Protein AF-A0A5B9PFH1-F1 (afdb_monomer)

Nearest PDB structures (foldseek):
  4p3g-assembly1_B  TM=4.232E-01  e=9.126E+00  Thermochaetoides thermophila DSM 1495

Secondary structure (DSSP, 8-state):
-----------------------------TTS---HHHHHHS-HHHHT-HHHHHHHHHH-TTTSSHHHHHHHIIIIIHHHHHHHS----

Structure (mmCIF, N/CA/C/O backbone):
data_AF-A0A5B9PFH1-F1
#
_entry.id   AF-A0A5B9PFH1-F1
#
loop_
_atom_site.group_PDB
_atom_site.id
_atom_site.type_symbol
_atom_site.label_atom_id
_atom_site.label_alt_id
_atom_site.label_comp_id
_atom_site.label_asym_id
_atom_site.label_entity_id
_atom_site.label_seq_id
_atom_site.pdbx_PDB_ins_code
_atom_site.Cartn_x
_atom_site.Cartn_y
_atom_site.Cartn_z
_atom_site.occupancy
_atom_site.B_iso_or_equiv
_atom_site.auth_seq_id
_atom_site.auth_comp_id
_atom_site.auth_asym_id
_atom_site.auth_atom_id
_atom_site.pdbx_PDB_model_num
ATOM 1 N N . MET A 1 1 ? 53.161 -45.770 -9.515 1.00 49.88 1 MET A N 1
ATOM 2 C CA . MET A 1 1 ? 52.558 -45.347 -10.801 1.00 49.88 1 MET A CA 1
ATOM 3 C C . MET A 1 1 ? 51.576 -46.446 -11.176 1.00 49.88 1 MET A C 1
ATOM 5 O O . MET A 1 1 ? 52.031 -47.558 -11.343 1.00 49.88 1 MET A O 1
ATOM 9 N N . ARG A 1 2 ? 50.258 -46.284 -11.228 1.00 46.28 2 ARG A N 1
ATOM 10 C CA . ARG A 1 2 ? 49.458 -45.143 -11.668 1.00 46.28 2 ARG A CA 1
ATOM 11 C C . ARG A 1 2 ? 47.983 -45.527 -11.380 1.00 46.28 2 ARG A C 1
ATOM 13 O O . ARG A 1 2 ? 47.578 -46.606 -11.785 1.00 46.28 2 ARG A O 1
ATOM 20 N N . TYR A 1 3 ? 47.251 -44.650 -10.686 1.00 46.47 3 TYR A N 1
ATOM 21 C CA . TYR A 1 3 ? 45.782 -44.620 -10.521 1.00 46.47 3 TYR A CA 1
ATOM 22 C C . TYR A 1 3 ? 45.147 -45.760 -9.680 1.00 46.47 3 TYR A C 1
ATOM 24 O O . TYR A 1 3 ? 44.727 -46.777 -10.207 1.00 46.47 3 TYR A O 1
ATOM 32 N N . LEU A 1 4 ? 45.135 -45.721 -8.338 1.00 49.91 4 LEU A N 1
ATOM 33 C CA . LEU A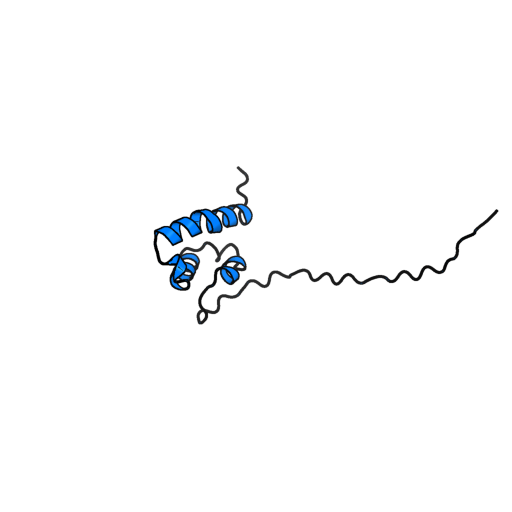 1 4 ? 44.145 -44.994 -7.514 1.00 49.91 4 LEU A CA 1
ATOM 34 C C . LEU A 1 4 ? 43.088 -44.213 -8.312 1.00 49.91 4 LEU A C 1
ATOM 36 O O . LEU A 1 4 ? 43.441 -43.359 -9.114 1.00 49.91 4 LEU A O 1
ATOM 40 N N . ILE A 1 5 ? 41.815 -44.414 -7.959 1.00 54.28 5 ILE A N 1
ATOM 41 C CA . ILE A 1 5 ? 40.633 -43.658 -8.412 1.00 54.28 5 ILE A CA 1
ATOM 42 C C . ILE A 1 5 ? 39.954 -44.264 -9.647 1.00 54.28 5 ILE A C 1
ATOM 44 O O . ILE A 1 5 ? 40.157 -43.869 -10.788 1.00 54.28 5 ILE A O 1
ATOM 48 N N . THR A 1 6 ? 39.028 -45.178 -9.394 1.00 45.47 6 THR A N 1
ATOM 49 C CA . THR A 1 6 ? 37.765 -45.202 -10.147 1.00 45.47 6 THR A CA 1
ATOM 50 C C . THR A 1 6 ? 36.665 -45.595 -9.170 1.00 45.47 6 THR A C 1
ATOM 52 O O . THR A 1 6 ? 35.945 -46.573 -9.331 1.00 45.47 6 THR A O 1
ATOM 55 N N . VAL A 1 7 ? 36.594 -44.821 -8.077 1.00 51.25 7 VAL A N 1
ATOM 56 C CA . VAL A 1 7 ? 35.374 -44.703 -7.280 1.00 51.25 7 VAL A CA 1
ATOM 57 C C . VAL A 1 7 ? 34.324 -44.235 -8.271 1.00 51.25 7 VAL A C 1
ATOM 59 O O . VAL A 1 7 ? 34.399 -43.118 -8.780 1.00 51.25 7 VAL A O 1
ATOM 62 N N . LEU A 1 8 ? 33.431 -45.155 -8.616 1.00 50.09 8 LEU A N 1
ATOM 63 C CA . LEU A 1 8 ? 32.285 -44.953 -9.480 1.00 50.09 8 LEU A CA 1
ATOM 64 C C . LEU A 1 8 ? 31.356 -43.993 -8.730 1.00 50.09 8 LEU A C 1
ATOM 66 O O . LEU A 1 8 ? 30.466 -44.396 -7.987 1.00 50.09 8 LEU A O 1
ATOM 70 N N . ALA A 1 9 ? 31.700 -42.708 -8.813 1.00 52.62 9 ALA A N 1
ATOM 71 C CA . ALA A 1 9 ? 30.994 -41.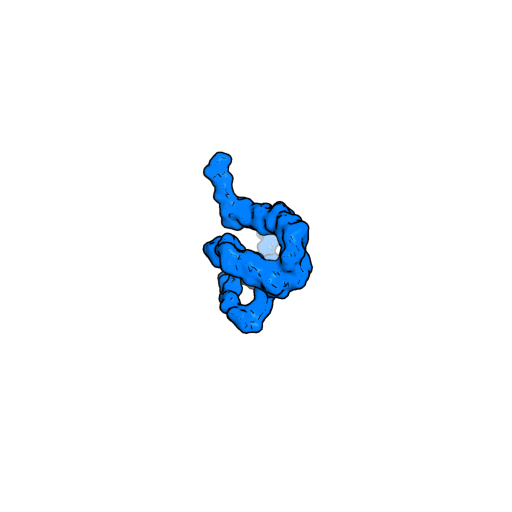606 -8.202 1.00 52.62 9 ALA A CA 1
ATOM 72 C C . ALA A 1 9 ? 29.661 -41.492 -8.929 1.00 52.62 9 ALA A C 1
ATOM 74 O O . ALA A 1 9 ? 29.572 -40.972 -10.039 1.00 52.62 9 ALA A O 1
ATOM 75 N N . ILE A 1 10 ? 28.645 -42.060 -8.289 1.00 58.56 10 ILE A N 1
ATOM 76 C CA . ILE A 1 10 ? 27.235 -41.858 -8.572 1.00 58.56 10 ILE A CA 1
ATOM 77 C C . ILE A 1 10 ? 26.984 -40.360 -8.378 1.00 58.56 10 ILE A C 1
ATOM 79 O O . ILE A 1 10 ? 26.687 -39.892 -7.282 1.00 58.56 10 ILE A O 1
ATOM 83 N N . THR A 1 11 ? 27.185 -39.582 -9.438 1.00 57.75 11 THR A N 1
ATOM 84 C CA . THR A 1 11 ? 26.732 -38.200 -9.524 1.00 57.75 11 THR A CA 1
ATOM 85 C C . THR A 1 11 ? 25.220 -38.241 -9.669 1.00 57.75 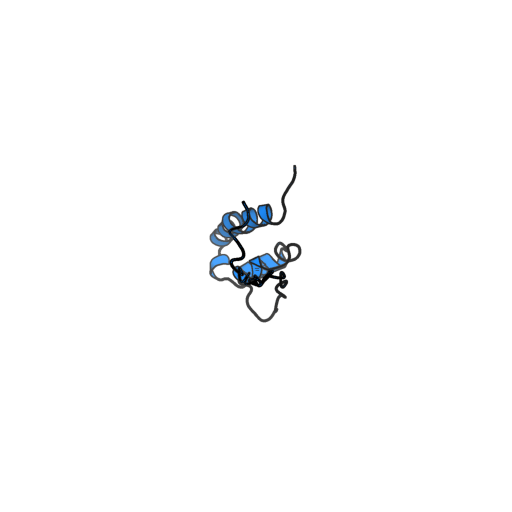11 THR A C 1
ATOM 87 O O . THR A 1 11 ? 24.663 -38.259 -10.764 1.00 57.75 11 THR A O 1
ATOM 90 N N . THR A 1 12 ? 24.543 -38.285 -8.523 1.00 56.25 12 THR A N 1
ATOM 91 C CA . THR A 1 12 ? 23.162 -37.837 -8.385 1.00 56.25 12 THR A CA 1
ATOM 92 C C . THR A 1 12 ? 23.105 -36.395 -8.870 1.00 56.25 12 THR A C 1
ATOM 94 O O . THR A 1 12 ? 23.430 -35.463 -8.136 1.00 56.25 12 THR A O 1
ATOM 97 N N . LEU A 1 13 ? 22.759 -36.226 -10.145 1.00 54.59 13 LEU A N 1
ATOM 98 C CA . LEU A 1 13 ? 22.399 -34.952 -10.737 1.00 54.59 13 LEU A CA 1
ATOM 99 C C . LEU A 1 13 ? 21.055 -34.561 -10.119 1.00 54.59 13 LEU A C 1
ATOM 101 O O . LEU A 1 13 ? 19.987 -34.900 -10.623 1.00 54.59 13 LEU A O 1
ATOM 105 N N . THR A 1 14 ? 21.123 -33.938 -8.946 1.00 57.66 14 THR A N 1
ATOM 106 C CA . THR A 1 14 ? 19.993 -33.317 -8.272 1.00 57.66 14 THR A CA 1
ATOM 107 C C . THR A 1 14 ? 19.458 -32.258 -9.223 1.00 57.66 14 THR A C 1
ATOM 109 O O . THR A 1 14 ? 20.065 -31.205 -9.408 1.00 57.66 1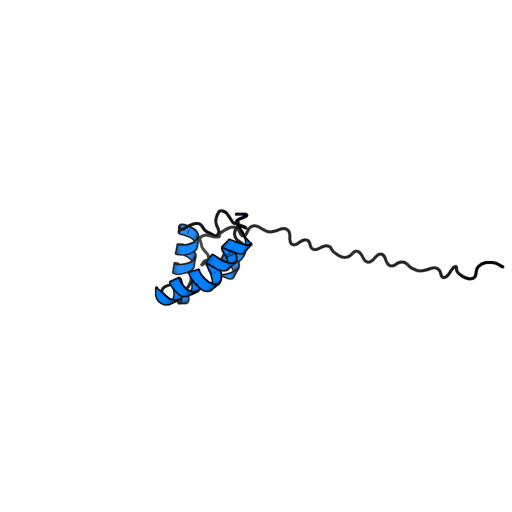4 THR A O 1
ATOM 112 N N . ILE A 1 15 ? 18.334 -32.571 -9.867 1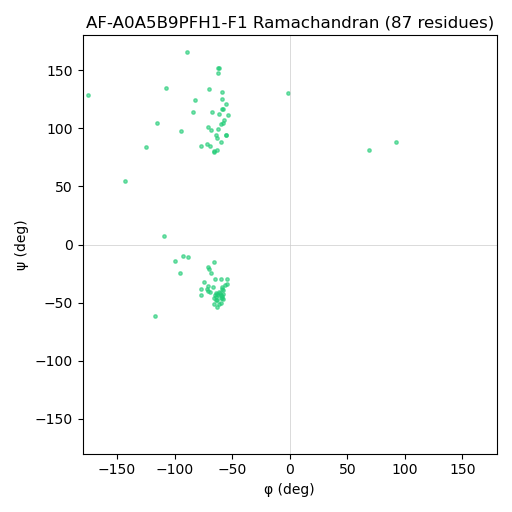.00 60.94 15 ILE A N 1
ATOM 113 C CA . ILE A 1 15 ? 17.504 -31.601 -10.567 1.00 60.94 15 ILE A CA 1
ATOM 114 C C . ILE A 1 15 ? 17.025 -30.662 -9.465 1.00 60.94 15 ILE A C 1
ATOM 116 O O . ILE A 1 15 ? 16.049 -30.940 -8.771 1.00 60.94 15 ILE A O 1
ATOM 120 N N . ALA A 1 16 ? 17.780 -29.590 -9.231 1.00 58.50 16 ALA A N 1
ATOM 121 C CA . ALA A 1 16 ? 17.261 -28.445 -8.522 1.00 58.50 16 ALA A CA 1
ATOM 122 C C . ALA A 1 16 ? 16.050 -28.004 -9.342 1.00 58.50 16 ALA A C 1
ATOM 124 O O . ALA A 1 16 ? 16.196 -27.485 -10.449 1.00 58.50 16 ALA A O 1
ATOM 125 N N . A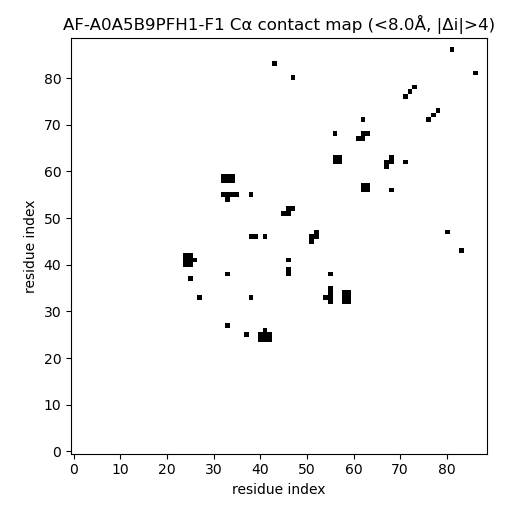LA A 1 17 ? 14.860 -28.318 -8.832 1.00 54.47 17 ALA A N 1
ATOM 126 C CA . ALA A 1 17 ? 13.623 -27.717 -9.270 1.00 54.47 17 ALA A CA 1
ATOM 127 C C . ALA A 1 17 ? 13.816 -26.208 -9.123 1.00 54.47 17 ALA A C 1
ATOM 129 O O . ALA A 1 17 ? 13.668 -25.642 -8.041 1.00 54.47 17 ALA A O 1
ATOM 130 N N . GLY A 1 18 ? 14.225 -25.570 -10.216 1.00 43.69 18 GLY A N 1
ATOM 131 C CA . GLY A 1 18 ? 14.077 -24.147 -10.400 1.00 43.69 18 GLY A CA 1
ATOM 132 C C . GLY A 1 18 ? 12.586 -23.880 -10.476 1.00 43.69 18 GLY A C 1
ATOM 133 O O . GLY A 1 18 ? 12.038 -23.734 -11.562 1.00 43.69 18 GLY A O 1
ATOM 134 N N . CYS A 1 19 ? 11.920 -23.838 -9.321 1.00 53.66 19 CYS A N 1
ATOM 135 C CA . CYS A 1 19 ? 10.744 -23.005 -9.161 1.00 53.66 19 CYS A CA 1
ATOM 136 C C . CYS A 1 19 ? 11.238 -21.572 -9.340 1.00 53.66 19 CYS A C 1
ATOM 138 O O . CYS A 1 19 ? 11.535 -20.878 -8.373 1.00 53.66 19 CYS A O 1
ATOM 140 N N . SER A 1 20 ? 11.390 -21.147 -10.593 1.00 51.53 20 SER A N 1
ATOM 141 C CA . SER A 1 20 ? 11.242 -19.741 -10.909 1.00 51.53 20 SER A CA 1
ATOM 142 C C . SER A 1 20 ? 9.819 -19.396 -10.478 1.00 51.53 20 SER A C 1
ATOM 144 O O . SER A 1 20 ? 8.882 -19.991 -11.018 1.00 51.53 20 SER A O 1
ATOM 146 N N . PRO A 1 21 ? 9.615 -18.500 -9.499 1.00 51.91 21 PRO A N 1
ATOM 147 C CA . PRO A 1 21 ? 8.324 -17.868 -9.352 1.00 51.91 21 PRO A CA 1
ATOM 148 C C . PRO A 1 21 ? 8.160 -17.055 -10.631 1.00 51.91 21 PRO A C 1
ATOM 150 O O . PRO A 1 21 ? 8.714 -15.968 -10.776 1.00 51.91 21 PRO A O 1
ATOM 153 N N . GLN A 1 22 ? 7.499 -17.647 -11.622 1.00 50.78 22 GLN A N 1
ATOM 154 C CA . GLN A 1 22 ? 6.946 -16.880 -12.716 1.00 50.78 22 GLN A CA 1
ATOM 155 C C . GLN A 1 22 ? 6.049 -15.843 -12.037 1.00 50.78 22 GLN A C 1
ATOM 157 O O . GLN A 1 22 ? 5.190 -16.263 -11.256 1.00 50.78 22 GLN A O 1
ATOM 162 N N . PRO A 1 23 ? 6.286 -14.532 -12.221 1.00 49.34 23 PRO A N 1
ATOM 163 C CA . PRO A 1 23 ? 5.431 -13.520 -11.632 1.00 49.34 23 PRO A CA 1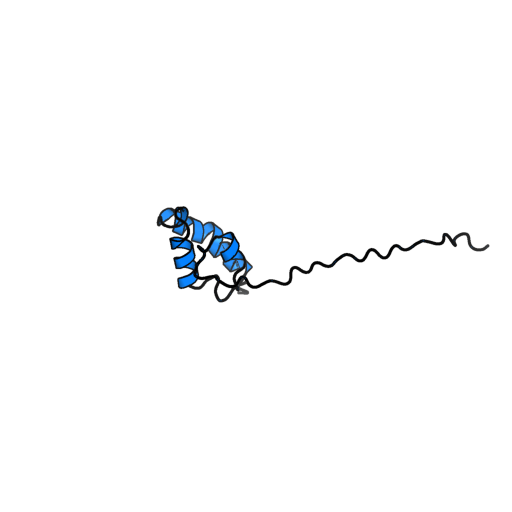
ATOM 164 C C . PRO A 1 23 ? 4.053 -13.726 -12.251 1.00 49.34 23 PRO A C 1
ATOM 166 O O . PRO A 1 23 ? 3.814 -13.391 -13.409 1.00 49.34 23 PRO A O 1
ATOM 169 N N . GLN A 1 24 ? 3.179 -14.403 -11.513 1.00 56.28 24 GLN A N 1
ATOM 170 C CA . GLN A 1 24 ? 1.769 -14.438 -11.830 1.00 56.28 24 GLN A CA 1
ATOM 171 C C . GLN A 1 24 ? 1.308 -13.035 -11.488 1.00 56.28 24 GLN A C 1
ATOM 173 O O . GLN A 1 24 ? 1.223 -12.686 -10.316 1.00 56.28 24 GLN A O 1
ATOM 178 N N . THR A 1 25 ? 1.151 -12.195 -12.507 1.00 57.19 25 THR A N 1
ATOM 179 C CA . THR A 1 25 ? 0.526 -10.890 -12.339 1.00 57.19 25 THR A CA 1
ATOM 180 C C . THR A 1 25 ? -0.820 -11.141 -11.678 1.00 57.19 25 THR A C 1
ATOM 182 O O . THR A 1 25 ? -1.683 -11.790 -12.279 1.00 57.19 25 THR A O 1
ATOM 185 N N . ALA A 1 26 ? -0.965 -10.720 -10.421 1.00 63.94 26 ALA A N 1
ATOM 186 C CA . ALA A 1 26 ? -2.228 -10.847 -9.719 1.00 63.94 26 ALA A CA 1
ATOM 187 C C . ALA A 1 26 ? -3.275 -10.095 -10.546 1.00 63.94 26 ALA A C 1
ATOM 189 O O . ALA A 1 26 ? -3.138 -8.901 -10.807 1.00 63.94 26 ALA A O 1
ATOM 190 N N . THR A 1 27 ? -4.270 -10.823 -11.048 1.00 63.56 27 THR A N 1
ATOM 191 C CA . THR A 1 27 ? -5.399 -10.208 -11.742 1.00 63.56 27 THR A CA 1
ATOM 192 C C . THR A 1 27 ? -6.362 -9.740 -10.668 1.00 63.56 27 THR A C 1
ATOM 194 O O . THR A 1 27 ? -6.759 -10.529 -9.815 1.00 63.56 27 THR A O 1
ATOM 197 N N . ILE A 1 28 ? -6.692 -8.452 -10.692 1.00 65.75 28 ILE A N 1
ATOM 198 C CA . ILE A 1 28 ? -7.670 -7.851 -9.790 1.00 65.75 28 ILE A CA 1
ATOM 199 C C . ILE A 1 28 ? -9.030 -8.522 -10.028 1.00 65.75 28 ILE A C 1
ATOM 201 O O . ILE A 1 28 ? -9.615 -8.360 -11.099 1.00 65.75 28 ILE A O 1
ATOM 205 N N . ASP A 1 29 ? -9.517 -9.277 -9.041 1.00 72.44 29 ASP A N 1
ATOM 206 C CA . ASP A 1 29 ? -10.917 -9.694 -8.984 1.00 72.44 29 ASP A CA 1
ATOM 207 C C . ASP A 1 29 ? -11.721 -8.548 -8.343 1.00 72.44 29 ASP A C 1
ATOM 209 O O . ASP A 1 29 ? -11.481 -8.220 -7.177 1.00 72.44 29 ASP A O 1
ATOM 213 N N . PRO A 1 30 ? -12.628 -7.885 -9.082 1.00 66.62 30 PRO A N 1
ATOM 214 C CA . PRO A 1 30 ? -13.383 -6.748 -8.562 1.00 66.62 30 PRO A CA 1
ATOM 215 C C . PRO A 1 30 ? -14.342 -7.123 -7.421 1.00 66.62 30 PRO A C 1
ATOM 217 O O . PRO A 1 30 ? -14.816 -6.224 -6.724 1.00 66.62 30 PRO A O 1
ATOM 220 N N . ASP A 1 31 ? -14.626 -8.413 -7.217 1.00 74.62 31 ASP A N 1
ATOM 221 C CA . ASP A 1 31 ? -15.533 -8.886 -6.170 1.00 74.62 31 ASP A CA 1
ATOM 222 C C . ASP A 1 31 ? -14.821 -9.152 -4.824 1.00 74.62 31 ASP A C 1
ATOM 224 O O . ASP A 1 31 ? -15.490 -9.312 -3.796 1.00 74.62 31 ASP A O 1
ATOM 228 N N . GLU A 1 32 ? -13.481 -9.154 -4.781 1.00 83.19 32 GLU A N 1
ATOM 229 C CA . GLU A 1 32 ? -12.698 -9.399 -3.561 1.00 83.19 32 GLU A CA 1
ATOM 230 C C . GLU A 1 32 ? -12.02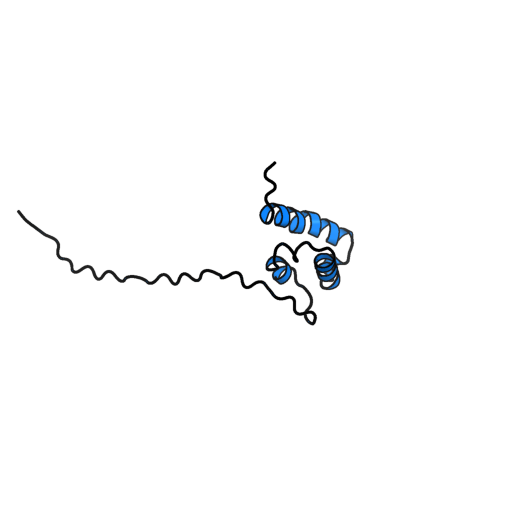8 -8.115 -3.034 1.00 83.19 32 GLU A C 1
ATOM 232 O O . GLU A 1 32 ? -11.435 -7.372 -3.806 1.00 83.19 32 GLU A O 1
ATOM 237 N N . PRO A 1 33 ? -12.066 -7.806 -1.721 1.00 86.94 33 PRO A N 1
ATOM 238 C CA . PRO A 1 33 ? -11.378 -6.633 -1.182 1.00 86.94 33 PRO A CA 1
ATOM 239 C C . PRO A 1 33 ? -9.868 -6.664 -1.455 1.00 86.94 33 PRO A C 1
ATOM 241 O O . PRO A 1 33 ? -9.184 -7.627 -1.108 1.00 86.94 33 PRO A O 1
ATOM 244 N N . LEU A 1 34 ? -9.319 -5.558 -1.968 1.00 91.75 34 LEU A N 1
ATOM 245 C CA . LEU A 1 34 ? -7.880 -5.441 -2.196 1.00 91.75 34 LEU A CA 1
ATOM 246 C C . LEU A 1 34 ? -7.120 -5.417 -0.866 1.00 91.75 34 LEU A C 1
ATOM 248 O O . LEU A 1 34 ? -7.226 -4.471 -0.076 1.00 91.75 34 LEU A O 1
ATOM 252 N N . THR A 1 35 ? -6.326 -6.453 -0.619 1.00 93.44 35 THR A N 1
ATOM 253 C CA . THR A 1 35 ? -5.431 -6.539 0.538 1.00 93.44 35 THR A CA 1
ATOM 254 C C . THR A 1 35 ? -4.064 -5.934 0.226 1.00 93.44 35 THR A C 1
ATOM 256 O O . THR A 1 35 ? -3.714 -5.684 -0.929 1.00 93.44 35 THR A O 1
ATOM 259 N N . VAL A 1 36 ? -3.261 -5.687 1.265 1.00 93.25 36 VAL A N 1
ATOM 260 C CA . VAL A 1 36 ? -1.892 -5.178 1.083 1.00 93.25 36 VAL A CA 1
ATOM 261 C C . VAL A 1 36 ? -1.024 -6.229 0.392 1.00 93.25 36 VAL A C 1
ATOM 263 O O . VAL A 1 36 ? -0.193 -5.878 -0.437 1.00 93.25 36 VAL A O 1
ATOM 266 N N . GLU A 1 37 ? -1.237 -7.505 0.706 1.00 91.88 37 GLU A N 1
ATOM 267 C CA . GLU A 1 37 ? -0.531 -8.635 0.111 1.00 91.88 37 GLU A CA 1
ATOM 268 C C . GLU A 1 37 ? -0.787 -8.692 -1.400 1.00 91.88 37 GLU A C 1
ATOM 270 O O . GLU A 1 37 ? 0.163 -8.640 -2.180 1.00 91.88 37 GLU A O 1
ATOM 275 N N . VAL A 1 38 ? -2.056 -8.655 -1.819 1.00 91.94 38 VAL A N 1
ATOM 276 C CA . VAL A 1 38 ? -2.425 -8.650 -3.244 1.00 91.94 38 VAL A CA 1
ATOM 277 C C . VAL A 1 38 ? -1.905 -7.389 -3.937 1.00 91.94 38 VAL A C 1
ATOM 279 O O . VAL A 1 38 ? -1.307 -7.473 -5.006 1.00 91.94 38 VAL A O 1
ATOM 282 N N . TRP A 1 39 ? -2.025 -6.219 -3.299 1.00 94.44 39 TRP A N 1
ATOM 283 C CA . TRP A 1 39 ? -1.470 -4.966 -3.823 1.00 94.44 39 TRP A CA 1
ATOM 284 C C . TRP A 1 39 ? 0.042 -5.043 -4.088 1.00 94.44 39 TRP A C 1
ATOM 286 O O . TRP A 1 39 ? 0.532 -4.445 -5.047 1.00 94.44 39 TRP A O 1
ATOM 296 N N . THR A 1 40 ? 0.810 -5.777 -3.273 1.00 93.00 40 THR A N 1
ATOM 297 C CA . THR A 1 40 ? 2.255 -5.912 -3.513 1.00 93.00 40 THR A CA 1
ATOM 298 C C . THR A 1 40 ? 2.606 -6.708 -4.766 1.00 93.00 40 THR A C 1
ATOM 300 O O . THR A 1 40 ? 3.683 -6.464 -5.320 1.00 93.00 40 THR A O 1
ATOM 303 N N . GLU A 1 41 ? 1.708 -7.586 -5.213 1.00 92.88 41 GLU A N 1
ATOM 304 C CA . GLU A 1 41 ? 1.871 -8.494 -6.355 1.00 92.88 41 GLU A CA 1
ATOM 305 C C . GLU A 1 41 ? 1.337 -7.923 -7.679 1.00 92.88 41 GLU A C 1
ATOM 307 O O . GLU A 1 41 ? 1.597 -8.490 -8.744 1.00 92.88 41 GLU A O 1
ATOM 312 N N . LEU A 1 42 ? 0.620 -6.794 -7.629 1.00 91.25 42 LEU A N 1
ATOM 313 C CA . LEU A 1 42 ? 0.165 -6.077 -8.820 1.00 91.25 42 LEU A CA 1
ATOM 314 C C . LEU A 1 42 ? 1.344 -5.599 -9.672 1.00 91.25 42 LEU A C 1
ATOM 316 O O . LEU A 1 42 ? 2.431 -5.294 -9.165 1.00 91.25 42 LEU A O 1
ATOM 320 N N . ASP A 1 43 ? 1.111 -5.480 -10.980 1.00 92.25 43 ASP A N 1
ATOM 321 C CA . ASP A 1 43 ? 2.094 -4.871 -11.865 1.00 92.25 43 ASP A CA 1
ATOM 322 C C . ASP A 1 43 ? 2.348 -3.406 -11.484 1.00 92.25 43 ASP A C 1
ATOM 324 O O . ASP A 1 43 ? 1.489 -2.713 -10.943 1.00 92.25 43 ASP A O 1
ATOM 328 N N . ILE A 1 44 ? 3.556 -2.918 -11.769 1.00 91.44 44 ILE A N 1
ATOM 329 C CA . ILE A 1 44 ? 3.991 -1.569 -11.379 1.00 91.44 44 ILE A CA 1
ATOM 330 C C . ILE A 1 44 ? 3.090 -0.478 -11.982 1.00 91.44 44 ILE A C 1
ATOM 332 O O . ILE A 1 44 ? 2.945 0.581 -11.369 1.00 91.44 44 ILE A O 1
ATOM 336 N N . GLY A 1 45 ? 2.499 -0.727 -13.156 1.00 87.25 45 GLY A N 1
ATOM 337 C CA . GLY A 1 45 ? 1.569 0.190 -13.807 1.00 87.25 45 GLY A CA 1
ATOM 338 C C . GLY A 1 45 ? 0.322 0.390 -12.957 1.00 87.25 45 GLY A C 1
ATOM 339 O O . GLY A 1 45 ? 0.046 1.516 -12.568 1.00 87.25 45 GLY A O 1
ATOM 340 N N . GLN A 1 46 ? -0.343 -0.699 -12.575 1.00 90.69 46 GLN A N 1
ATOM 341 C CA . GLN A 1 46 ? -1.589 -0.687 -11.804 1.00 90.69 46 GLN A CA 1
ATOM 342 C C . GLN A 1 46 ? -1.387 -0.401 -10.313 1.00 90.69 46 GLN A C 1
ATOM 344 O O . GLN A 1 46 ? -2.168 0.316 -9.689 1.00 90.69 46 GLN A O 1
ATOM 349 N N . LYS A 1 47 ? -0.320 -0.936 -9.712 1.00 94.00 47 LYS A N 1
ATOM 350 C CA . LYS A 1 47 ? -0.038 -0.886 -8.266 1.00 94.00 47 LYS A CA 1
ATOM 351 C C . LYS A 1 47 ? -0.041 0.526 -7.679 1.00 94.00 47 LYS A C 1
ATOM 353 O O . LYS A 1 47 ? -0.386 0.715 -6.512 1.00 94.00 47 LYS A O 1
ATOM 358 N N . TYR A 1 48 ? 0.392 1.512 -8.458 1.00 95.12 48 TYR A N 1
ATOM 359 C CA . TYR A 1 48 ? 0.529 2.902 -8.017 1.00 95.12 48 TYR A CA 1
ATOM 360 C C . TYR A 1 48 ? -0.496 3.847 -8.640 1.00 95.12 48 TYR A C 1
ATOM 362 O O . TYR A 1 48 ? -0.391 5.060 -8.434 1.00 95.12 48 TYR A O 1
ATOM 370 N N . GLU A 1 49 ? -1.472 3.319 -9.380 1.00 95.00 49 GLU A N 1
ATOM 371 C CA . GLU A 1 49 ? -2.605 4.108 -9.849 1.00 95.00 49 GLU A CA 1
ATOM 372 C C . GLU A 1 49 ? -3.418 4.633 -8.667 1.00 95.00 49 GLU A C 1
ATOM 374 O O . GLU A 1 49 ? -3.513 4.005 -7.607 1.00 95.00 49 GLU A O 1
ATOM 379 N N . LEU A 1 50 ? -3.997 5.819 -8.856 1.00 94.62 50 LEU A N 1
ATOM 380 C CA . LEU A 1 50 ? -4.808 6.461 -7.829 1.00 94.62 50 LEU A CA 1
ATOM 381 C C . LEU A 1 50 ? -5.986 5.564 -7.434 1.00 94.62 50 LEU A C 1
ATOM 383 O O . LEU A 1 50 ? -6.189 5.335 -6.247 1.00 94.62 50 LEU A O 1
ATOM 387 N N . GLU A 1 51 ? -6.680 5.003 -8.426 1.00 94.38 51 GLU A N 1
ATOM 388 C CA . GLU A 1 51 ? -7.836 4.121 -8.236 1.00 94.38 51 GLU A CA 1
ATOM 389 C C . GLU A 1 51 ? -7.467 2.879 -7.412 1.00 94.38 51 GLU A C 1
ATOM 391 O O . GLU A 1 51 ? -8.149 2.557 -6.443 1.00 94.38 51 GLU A O 1
ATOM 396 N N . THR A 1 52 ? -6.333 2.237 -7.708 1.00 94.81 52 THR A N 1
ATOM 397 C CA . THR A 1 52 ? -5.832 1.081 -6.947 1.00 94.81 52 THR A CA 1
ATOM 398 C C . THR A 1 52 ? -5.522 1.435 -5.493 1.00 94.81 52 THR A C 1
ATOM 400 O O . THR A 1 52 ? -5.862 0.688 -4.574 1.00 94.81 52 THR A O 1
ATOM 403 N N . LEU A 1 53 ? -4.874 2.578 -5.249 1.00 96.06 53 LEU A N 1
ATOM 404 C CA . LEU A 1 53 ? -4.540 3.017 -3.891 1.00 96.06 53 LEU A CA 1
ATOM 405 C C . LEU A 1 53 ? -5.784 3.449 -3.101 1.00 96.06 53 LEU A C 1
ATOM 407 O O . LEU A 1 53 ? -5.861 3.198 -1.896 1.00 96.06 53 LEU A O 1
ATOM 411 N N . GLU A 1 54 ? -6.763 4.067 -3.758 1.00 95.31 54 GLU A N 1
ATOM 412 C CA . GLU A 1 54 ? -8.062 4.392 -3.168 1.00 95.31 54 GLU A CA 1
ATOM 413 C C . GLU A 1 54 ? -8.844 3.121 -2.836 1.00 95.31 54 GLU A C 1
ATOM 415 O O . GLU A 1 54 ? -9.291 2.962 -1.700 1.00 95.31 54 GLU A O 1
ATOM 420 N N . TRP A 1 55 ? -8.902 2.160 -3.755 1.00 94.62 55 TRP A N 1
ATOM 421 C CA . TRP A 1 55 ? -9.542 0.871 -3.518 1.00 94.62 55 TRP A CA 1
ATOM 422 C C . TRP A 1 55 ? -8.888 0.104 -2.362 1.00 94.62 55 TRP A C 1
ATOM 424 O O . TRP A 1 55 ? -9.584 -0.421 -1.487 1.00 94.62 55 TRP A O 1
ATOM 434 N N . LEU A 1 56 ? -7.553 0.117 -2.275 1.00 95.69 56 LEU A N 1
ATOM 435 C CA . LEU A 1 56 ? -6.811 -0.430 -1.138 1.00 95.69 56 LEU A CA 1
ATOM 436 C C . LEU A 1 56 ? -7.200 0.278 0.170 1.00 95.69 56 LEU A C 1
ATOM 438 O O . LEU A 1 56 ? -7.405 -0.373 1.199 1.00 95.69 56 LEU A O 1
ATOM 442 N N . ARG A 1 57 ? -7.323 1.609 0.159 1.00 96.50 57 ARG A N 1
ATOM 443 C CA . ARG A 1 57 ? -7.741 2.389 1.334 1.00 96.50 57 ARG A CA 1
ATOM 444 C C . ARG A 1 57 ? -9.168 2.045 1.763 1.00 96.50 57 ARG A C 1
ATOM 446 O O . ARG A 1 57 ? -9.434 1.923 2.961 1.00 96.50 57 ARG A O 1
ATOM 453 N N . GLU A 1 58 ? -10.083 1.891 0.814 1.00 94.88 58 GLU A N 1
ATOM 454 C CA . GLU A 1 58 ? -11.493 1.596 1.072 1.00 94.88 58 GLU A CA 1
ATOM 455 C C . GLU A 1 58 ? -11.723 0.164 1.562 1.00 94.88 58 GLU A C 1
ATOM 457 O O . GLU A 1 58 ? -12.514 -0.046 2.491 1.00 94.88 58 GLU A O 1
ATOM 462 N N . SER A 1 59 ? -10.974 -0.788 1.005 1.00 94.25 59 SER A N 1
ATOM 463 C CA . SER A 1 59 ? -11.023 -2.215 1.344 1.00 94.25 59 SER A CA 1
ATOM 464 C C . SER A 1 59 ? -10.428 -2.525 2.720 1.00 94.25 59 SER A C 1
ATOM 466 O O . SER A 1 59 ? -10.744 -3.549 3.322 1.00 94.25 59 SER A O 1
ATOM 468 N N . ASN A 1 60 ? -9.608 -1.624 3.276 1.00 94.19 60 ASN A N 1
ATOM 469 C CA . ASN A 1 60 ? -8.917 -1.833 4.546 1.00 94.19 60 ASN A CA 1
ATOM 470 C C . ASN A 1 60 ? -9.381 -0.836 5.623 1.00 94.19 60 ASN A C 1
ATOM 472 O O . ASN A 1 60 ? -8.910 0.304 5.661 1.00 94.19 60 ASN A O 1
ATOM 476 N N . PRO A 1 61 ? -10.209 -1.253 6.606 1.00 94.31 61 PRO A N 1
ATOM 477 C CA . PRO A 1 61 ? -10.690 -0.369 7.676 1.00 94.31 61 PRO A CA 1
ATOM 478 C C . PRO A 1 61 ? -9.576 0.345 8.456 1.00 94.31 61 PRO A C 1
ATOM 480 O O . PRO A 1 61 ? -9.760 1.468 8.922 1.00 94.31 61 PRO A O 1
ATOM 483 N N . LYS A 1 62 ? -8.397 -0.283 8.569 1.00 94.00 62 LYS A N 1
ATOM 484 C CA . LYS A 1 62 ? -7.214 0.280 9.243 1.00 94.00 62 LYS A CA 1
ATOM 485 C C . LYS A 1 62 ? -6.575 1.445 8.481 1.00 94.00 62 LYS A C 1
ATOM 487 O O . LYS A 1 62 ? -5.848 2.221 9.093 1.00 94.00 62 LYS A O 1
ATOM 492 N N . LEU A 1 63 ? -6.831 1.557 7.178 1.00 95.44 63 LEU A N 1
ATOM 493 C CA . LEU A 1 63 ? -6.255 2.567 6.290 1.00 95.44 63 LEU A CA 1
ATOM 494 C C . LEU A 1 63 ? -7.209 3.740 6.024 1.00 95.44 63 LEU A C 1
ATOM 496 O O . LEU A 1 63 ? -6.756 4.785 5.574 1.00 95.44 63 LEU A O 1
ATOM 500 N N . LYS A 1 64 ? -8.504 3.622 6.355 1.00 93.88 64 LYS A N 1
ATOM 501 C CA . LYS A 1 64 ? -9.500 4.683 6.108 1.00 93.88 64 LYS A CA 1
ATOM 502 C C . LYS A 1 64 ? -9.165 6.010 6.791 1.00 93.88 64 LYS A C 1
ATOM 504 O O . LYS A 1 64 ? -9.408 7.075 6.222 1.00 93.88 64 LYS A O 1
ATOM 509 N N . GLY A 1 65 ? -8.604 5.955 7.998 1.00 96.25 65 GLY A N 1
ATOM 510 C CA . GLY A 1 65 ? -8.240 7.148 8.757 1.00 96.25 65 GLY A CA 1
ATOM 511 C C . GLY A 1 65 ? -7.048 7.887 8.144 1.00 96.25 65 GLY A C 1
ATOM 512 O O . GLY A 1 65 ? -6.031 7.282 7.819 1.00 96.25 65 GLY A O 1
ATOM 513 N N . GLU A 1 66 ? -7.151 9.211 8.028 1.00 96.62 66 GLU A N 1
ATOM 514 C CA . GLU A 1 66 ? -6.164 10.042 7.320 1.00 96.62 66 GLU A CA 1
ATOM 515 C C . GLU A 1 66 ? -4.740 9.908 7.882 1.00 96.62 66 GLU A C 1
ATOM 517 O O . GLU A 1 66 ? -3.755 9.819 7.146 1.00 96.62 66 GLU A O 1
ATOM 522 N N . ARG A 1 67 ? -4.623 9.816 9.212 1.00 97.62 67 ARG A N 1
ATOM 523 C CA . ARG A 1 67 ? -3.336 9.617 9.887 1.00 97.62 67 ARG A CA 1
ATOM 524 C C . ARG A 1 67 ? -2.720 8.261 9.537 1.00 97.62 67 ARG A C 1
ATOM 526 O O . ARG A 1 67 ? -1.512 8.175 9.327 1.00 97.62 67 ARG A O 1
ATOM 533 N N . GLN A 1 68 ? -3.530 7.204 9.520 1.00 97.62 68 GLN A N 1
ATOM 534 C CA . GLN A 1 68 ? -3.087 5.851 9.196 1.00 97.62 68 GLN A CA 1
ATOM 535 C C . GLN A 1 68 ? -2.718 5.748 7.719 1.00 97.62 68 GLN A C 1
ATOM 537 O O . GLN A 1 68 ? -1.674 5.181 7.406 1.00 97.62 68 GLN A O 1
ATOM 542 N N . TRP A 1 69 ? -3.509 6.371 6.845 1.00 97.56 69 TRP A N 1
ATOM 543 C CA . TRP A 1 69 ? -3.228 6.457 5.419 1.00 97.56 69 TRP A CA 1
ATOM 544 C C . TRP A 1 69 ? -1.901 7.159 5.143 1.00 97.56 69 TRP A C 1
ATOM 546 O O . TRP A 1 69 ? -1.023 6.599 4.494 1.00 97.56 69 TRP A O 1
ATOM 556 N N . THR A 1 70 ? -1.693 8.338 5.732 1.00 98.00 70 THR A N 1
ATOM 557 C CA . THR A 1 70 ? -0.437 9.090 5.592 1.00 98.00 70 THR A CA 1
ATOM 558 C C . THR A 1 70 ? 0.766 8.267 6.058 1.00 98.00 70 THR A C 1
ATOM 560 O O . THR A 1 70 ? 1.811 8.246 5.403 1.00 98.00 70 THR A O 1
ATOM 563 N N . LYS A 1 71 ? 0.626 7.561 7.189 1.00 98.00 71 LYS A N 1
ATOM 564 C CA . LYS A 1 71 ? 1.674 6.679 7.710 1.00 98.00 71 LYS A CA 1
ATOM 565 C C . LYS A 1 71 ? 1.960 5.525 6.746 1.00 98.00 71 LYS A C 1
ATOM 567 O O . LYS A 1 71 ? 3.121 5.290 6.428 1.00 98.00 71 LYS A O 1
ATOM 572 N N . PHE A 1 72 ? 0.922 4.856 6.251 1.00 97.44 72 PHE A N 1
ATOM 573 C CA . PHE A 1 72 ? 1.041 3.767 5.283 1.00 97.44 72 PHE A CA 1
ATOM 574 C C . PHE A 1 72 ? 1.721 4.226 3.987 1.00 97.44 72 PHE A C 1
ATOM 576 O O . PHE A 1 72 ? 2.677 3.597 3.536 1.00 97.44 72 PHE A O 1
ATOM 583 N N . MET A 1 73 ? 1.321 5.377 3.445 1.00 97.62 73 MET A N 1
ATOM 584 C CA . MET A 1 73 ? 1.954 5.959 2.262 1.00 97.62 73 MET A CA 1
ATOM 585 C C . MET A 1 73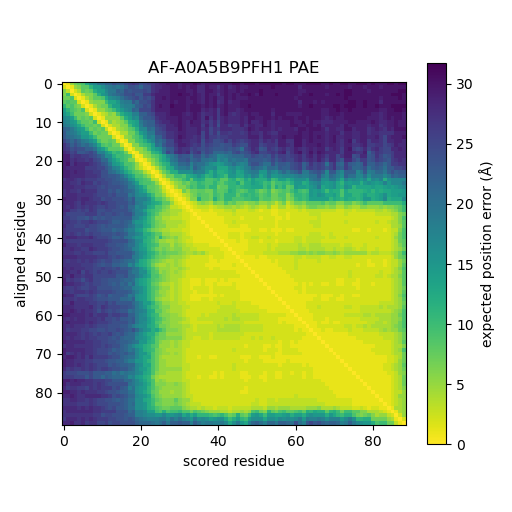 ? 3.451 6.201 2.479 1.00 97.62 73 MET A C 1
ATOM 587 O O . MET A 1 73 ? 4.275 5.829 1.645 1.00 97.62 73 MET A O 1
ATOM 591 N N . LYS A 1 74 ? 3.820 6.793 3.620 1.00 98.06 74 LYS A N 1
ATOM 592 C CA . LYS A 1 74 ? 5.210 7.137 3.938 1.00 98.06 74 LYS A CA 1
ATOM 593 C C . LYS A 1 74 ? 6.087 5.920 4.236 1.00 98.06 74 LYS A C 1
ATOM 595 O O . LYS A 1 74 ? 7.258 5.922 3.865 1.00 98.06 74 LYS A O 1
ATOM 600 N N . GLU A 1 75 ? 5.561 4.933 4.953 1.00 97.88 75 GLU A N 1
ATOM 601 C CA . GLU A 1 75 ? 6.345 3.805 5.474 1.00 97.88 75 GLU A CA 1
ATOM 602 C C . GLU A 1 75 ? 6.313 2.576 4.563 1.00 97.88 75 GLU A C 1
ATOM 604 O O . GLU A 1 75 ? 7.246 1.778 4.599 1.00 97.88 75 GLU A O 1
ATOM 609 N N . VAL A 1 76 ? 5.278 2.434 3.730 1.00 96.50 76 VAL A N 1
ATOM 610 C CA . VAL A 1 76 ? 5.082 1.258 2.871 1.00 96.50 76 VAL A CA 1
ATOM 611 C C . VAL A 1 76 ? 5.128 1.645 1.398 1.00 96.50 76 VAL A C 1
ATOM 613 O O . VAL A 1 76 ? 6.033 1.215 0.684 1.00 96.50 76 VAL A O 1
ATOM 616 N N . VAL A 1 77 ? 4.207 2.500 0.940 1.00 95.94 77 VAL A N 1
ATOM 617 C CA . VAL A 1 77 ? 4.030 2.773 -0.499 1.00 95.94 77 VAL A CA 1
ATOM 618 C C . VAL A 1 77 ? 5.241 3.475 -1.103 1.00 95.94 77 VAL A C 1
ATOM 620 O O . VAL A 1 77 ? 5.783 3.009 -2.101 1.00 95.94 77 VAL A O 1
ATOM 623 N N . VAL A 1 78 ? 5.708 4.571 -0.498 1.00 95.12 78 VAL A N 1
ATOM 624 C CA . VAL A 1 78 ? 6.844 5.346 -1.021 1.00 95.12 78 VAL A CA 1
ATOM 625 C C . VAL A 1 78 ? 8.146 4.532 -1.015 1.00 95.12 78 VAL A C 1
ATOM 627 O O . VAL A 1 78 ? 8.819 4.511 -2.048 1.00 95.12 78 VAL A O 1
ATOM 630 N N . PRO A 1 79 ? 8.529 3.837 0.076 1.00 95.19 79 PRO A N 1
ATOM 631 C CA . PRO A 1 79 ? 9.710 2.980 0.066 1.00 95.19 79 PRO A CA 1
ATOM 632 C C . PRO A 1 79 ? 9.610 1.840 -0.945 1.00 95.19 79 PRO A C 1
ATOM 634 O O . PRO A 1 79 ? 10.596 1.570 -1.625 1.00 95.19 79 PRO A O 1
ATOM 637 N N . GLN A 1 80 ? 8.442 1.203 -1.082 1.00 94.50 80 GLN A N 1
ATOM 638 C CA . GLN A 1 80 ? 8.242 0.155 -2.082 1.00 94.50 80 GLN A CA 1
ATOM 639 C C . GLN A 1 80 ? 8.366 0.717 -3.503 1.00 94.50 80 GLN A C 1
ATOM 641 O O . GLN A 1 80 ? 9.104 0.163 -4.305 1.00 94.50 80 GLN A O 1
ATOM 646 N N . ARG A 1 81 ? 7.755 1.873 -3.794 1.00 94.12 81 ARG A N 1
ATOM 647 C CA . ARG A 1 81 ? 7.846 2.526 -5.110 1.00 94.12 81 ARG A CA 1
ATOM 648 C C . ARG A 1 81 ? 9.278 2.861 -5.499 1.00 94.12 81 ARG A C 1
ATOM 650 O O . ARG A 1 81 ? 9.638 2.713 -6.656 1.00 94.12 81 ARG A O 1
ATOM 657 N N . ARG A 1 82 ? 10.105 3.292 -4.544 1.00 93.00 82 ARG A N 1
ATOM 658 C CA . ARG A 1 82 ? 11.535 3.547 -4.791 1.00 93.00 82 ARG A CA 1
ATOM 659 C C . ARG A 1 82 ? 12.313 2.280 -5.150 1.00 93.00 82 ARG A C 1
ATOM 661 O O . ARG A 1 82 ? 13.313 2.387 -5.848 1.00 93.00 82 ARG A O 1
ATOM 668 N N . LYS A 1 83 ? 11.890 1.114 -4.649 1.00 92.25 83 LYS A N 1
ATOM 669 C CA . LYS A 1 83 ? 12.478 -0.184 -5.018 1.00 92.25 83 LYS A CA 1
ATOM 670 C C . LYS A 1 83 ? 11.992 -0.636 -6.392 1.00 92.25 83 LYS A C 1
ATOM 672 O O . LYS A 1 83 ? 12.801 -1.091 -7.188 1.00 92.25 83 LYS A O 1
ATOM 677 N N . ASP A 1 84 ? 10.694 -0.488 -6.647 1.00 92.62 84 ASP A N 1
ATOM 678 C CA . ASP A 1 84 ? 10.043 -0.968 -7.869 1.00 92.62 84 ASP A CA 1
ATOM 679 C C . ASP A 1 84 ? 10.382 -0.073 -9.079 1.00 92.62 84 ASP A C 1
ATOM 681 O O . ASP A 1 84 ? 10.516 -0.563 -10.196 1.00 92.62 84 ASP A O 1
ATOM 685 N N . ILE A 1 85 ? 10.580 1.232 -8.856 1.00 90.75 85 ILE A N 1
ATOM 686 C CA . ILE A 1 85 ? 10.953 2.229 -9.869 1.00 90.75 85 ILE A CA 1
ATOM 687 C C . ILE A 1 85 ? 12.232 2.950 -9.407 1.00 90.75 85 ILE A C 1
ATOM 689 O O . ILE A 1 85 ? 12.151 4.028 -8.798 1.00 90.75 85 ILE A O 1
ATOM 693 N N . PRO A 1 86 ? 13.424 2.377 -9.661 1.00 84.25 86 PRO A N 1
ATOM 694 C CA . PRO A 1 86 ? 14.683 3.043 -9.368 1.00 84.25 86 PRO A CA 1
ATOM 695 C C . PRO A 1 86 ? 14.757 4.360 -10.139 1.00 84.25 86 PRO A C 1
ATOM 697 O O . PRO A 1 86 ? 14.559 4.408 -11.351 1.00 84.25 86 PRO A O 1
ATOM 700 N N . THR A 1 87 ? 14.994 5.453 -9.422 1.00 79.75 87 THR A N 1
ATOM 701 C CA . THR A 1 87 ? 15.258 6.753 -10.040 1.00 79.75 87 THR A CA 1
ATOM 702 C C . THR A 1 87 ? 16.772 6.899 -10.150 1.00 79.75 87 THR A C 1
ATOM 704 O O . THR A 1 87 ? 17.420 7.227 -9.161 1.00 79.75 87 THR A O 1
ATOM 707 N N . ASP A 1 88 ? 17.327 6.603 -11.326 1.00 67.88 88 ASP A N 1
ATOM 708 C CA . ASP A 1 88 ? 18.731 6.874 -11.661 1.00 67.88 88 ASP A CA 1
ATOM 709 C C . ASP A 1 88 ? 18.880 8.370 -11.981 1.00 67.88 88 ASP A C 1
ATOM 711 O O . ASP A 1 88 ? 18.764 8.778 -13.136 1.00 67.88 88 ASP A O 1
ATOM 715 N N . TYR A 1 89 ? 19.070 9.210 -10.964 1.00 53.84 89 TYR A N 1
ATOM 716 C CA . TYR A 1 89 ? 19.436 10.620 -11.143 1.00 53.84 89 TYR A CA 1
ATOM 717 C C . TYR A 1 89 ? 20.519 11.036 -10.154 1.00 53.84 89 TYR A C 1
ATOM 719 O O . TYR A 1 89 ? 20.389 10.693 -8.956 1.00 53.84 89 TYR A O 1
#

Organism: NCBI:txid980251

pLDDT: mean 79.75, std 19.01, range [43.69, 98.06]

Foldseek 3Di:
DDDDDPPVPPPPPPPPPPPPVPLPQQDDDVVDQDEPVNLLSHDLVQSPDPVNLVSNQVSDPQNVDPVSVVVCCVPPVVVSNCVNDPDPD

Solvent-accessible surface area (backbone atoms only — not comparable to full-atom values): 5749 Å² total; per-residue (Å²): 140,81,77,85,84,80,77,84,72,80,74,78,78,75,77,74,77,76,76,66,80,70,83,68,65,55,74,85,55,92,91,54,74,48,45,72,71,58,49,69,47,31,50,78,78,57,47,72,31,67,67,49,50,49,46,35,28,70,52,29,80,78,33,61,46,68,71,44,33,54,47,44,43,63,71,45,50,50,58,47,46,51,68,78,51,72,77,92,124

Mean predicted aligned error: 13.03 Å

Radius of gyration: 23.64 Å; Cα contacts (8 Å, |Δi|>4): 45; chains: 1; bounding box: 68×56×24 Å

Sequence (89 aa):
MRYLITVLAITTLTIAAGCSPQPQTATIDPDEPLTVEVWTELDIGQKYELETLEWLRESNPKLKGERQWTKFMKEVVVPQRRKDIPTDY